Protein AF-A0A973AK93-F1 (afdb_monomer)

Sequence (61 aa):
MYNVDLIRYITDSAGELIGKADVAVPSLACE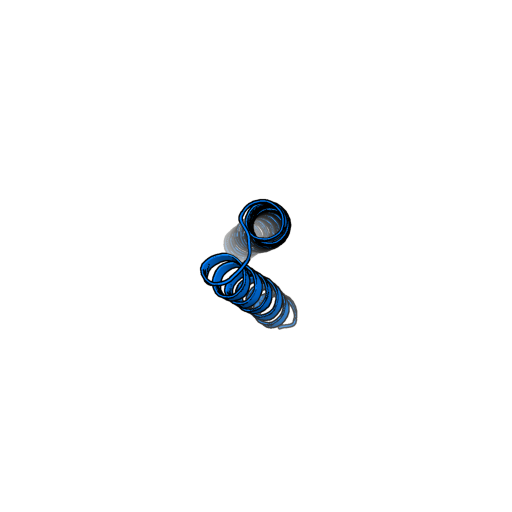FIDEAEELLALAGLLLKGRSKDELLLKEAA

Secondary structure (DSSP, 8-state):
-HHHHHHHHHHHHHHHHHHHHHHS-HHHHHHHHHHHHHHHHHHHHHHHHHHHHHHHHHH--

Radius of gyration: 15.42 Å; Cα contacts (8 Å, |Δi|>4): 36; chains: 1; bounding box: 31×13×46 Å

pLDDT: mean 87.83, std 14.11, range [52.25, 98.62]

Foldseek 3Di:
DPLVVLLVVLLVQLVVLCVVLVPDDVVSSVVSNVSSVVSVVVSVVSVVVVVVVVVVVVVVD

Mean predicted aligned error: 6.06 Å

Solvent-accessible surface area (backbone atoms only — not comparable to full-atom values): 3252 Å² total; per-residue (Å²): 122,71,65,60,61,49,40,48,51,37,49,53,53,22,50,52,28,48,59,51,24,78,77,41,58,72,75,58,16,49,54,28,44,56,55,21,50,53,35,46,52,51,36,52,51,55,52,54,50,48,55,51,54,55,48,56,56,60,76,74,108

Structure (mmCIF, N/CA/C/O backbone):
data_AF-A0A973AK93-F1
#
_entry.id   AF-A0A973AK93-F1
#
loop_
_atom_site.group_PDB
_atom_site.id
_atom_site.type_symbol
_atom_site.label_atom_id
_atom_site.label_alt_id
_atom_site.label_comp_id
_atom_site.label_asym_id
_atom_site.label_entity_id
_atom_site.label_seq_id
_atom_site.pdbx_PDB_ins_code
_atom_site.Cartn_x
_atom_site.Cartn_y
_atom_site.Cartn_z
_atom_site.occupancy
_atom_site.B_iso_or_equiv
_atom_site.auth_seq_id
_atom_site.auth_comp_id
_atom_site.auth_asym_id
_atom_site.auth_atom_id
_atom_site.pdbx_PDB_model_num
ATOM 1 N N . MET A 1 1 ? -18.895 -2.789 10.790 1.00 52.25 1 MET A N 1
ATOM 2 C CA . MET A 1 1 ? -18.511 -3.625 9.629 1.00 52.25 1 MET A CA 1
ATOM 3 C C . MET A 1 1 ? -17.608 -2.886 8.633 1.0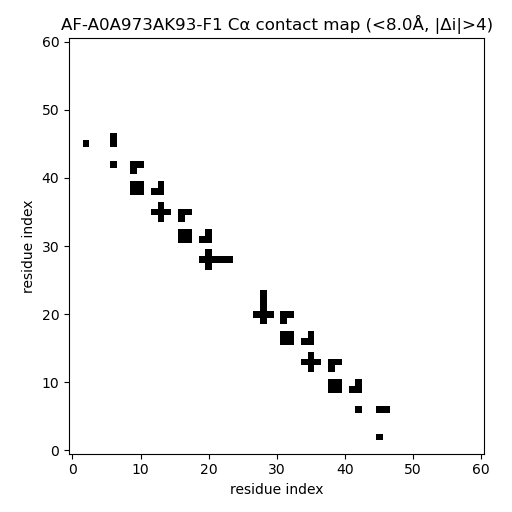0 52.25 1 MET A C 1
ATOM 5 O O . MET A 1 1 ? -16.638 -3.478 8.202 1.00 52.25 1 MET A O 1
ATOM 9 N N . TYR A 1 2 ? -17.821 -1.590 8.370 1.00 58.59 2 TYR A N 1
ATOM 10 C CA . TYR A 1 2 ? -17.108 -0.783 7.355 1.00 58.59 2 TYR A CA 1
ATOM 11 C C . TYR A 1 2 ? -15.566 -0.676 7.423 1.00 58.59 2 TYR A C 1
ATOM 13 O O . TYR A 1 2 ? -14.948 -0.312 6.431 1.00 58.59 2 TYR A O 1
ATOM 21 N N . ASN A 1 3 ? -14.921 -0.963 8.559 1.00 74.81 3 ASN A N 1
ATOM 22 C CA . ASN A 1 3 ? -13.477 -0.719 8.714 1.00 74.81 3 ASN A CA 1
ATOM 23 C C . ASN A 1 3 ? -12.615 -1.821 8.052 1.00 74.81 3 ASN A C 1
ATOM 25 O O . ASN A 1 3 ? -11.563 -1.534 7.497 1.00 74.81 3 ASN A O 1
ATOM 29 N N . VAL A 1 4 ? -13.082 -3.078 8.030 1.00 85.44 4 VAL A N 1
ATOM 30 C CA . VAL A 1 4 ? -12.333 -4.191 7.406 1.00 85.44 4 VAL A CA 1
ATOM 31 C C . VAL A 1 4 ? -12.341 -4.090 5.885 1.00 85.44 4 VAL A C 1
ATOM 33 O O . VAL A 1 4 ? -11.292 -4.244 5.268 1.00 85.44 4 VAL A O 1
ATOM 36 N N . ASP A 1 5 ? -13.498 -3.793 5.292 1.00 90.44 5 ASP A N 1
ATOM 37 C CA . ASP A 1 5 ? -13.626 -3.649 3.838 1.00 90.44 5 ASP A CA 1
ATOM 38 C C . ASP A 1 5 ? -12.786 -2.474 3.322 1.00 90.44 5 ASP A C 1
ATOM 40 O O . ASP A 1 5 ? -12.136 -2.588 2.287 1.00 90.44 5 ASP A O 1
ATOM 44 N N . LEU A 1 6 ? -12.722 -1.377 4.089 1.00 91.56 6 LEU A N 1
ATOM 45 C CA . LEU A 1 6 ? -11.861 -0.237 3.783 1.00 91.56 6 LEU A CA 1
ATOM 46 C C . LEU A 1 6 ? -10.370 -0.599 3.866 1.00 91.56 6 LEU A C 1
ATOM 48 O O . LEU A 1 6 ? -9.624 -0.296 2.940 1.00 91.56 6 LEU A O 1
ATOM 52 N N . ILE A 1 7 ? -9.931 -1.269 4.940 1.00 93.00 7 ILE A N 1
ATOM 53 C CA . ILE A 1 7 ? -8.537 -1.730 5.070 1.00 93.00 7 ILE A CA 1
ATOM 54 C C . ILE A 1 7 ? -8.171 -2.660 3.908 1.00 93.00 7 ILE A C 1
ATOM 56 O O . ILE A 1 7 ? -7.100 -2.521 3.316 1.00 93.00 7 ILE A O 1
ATOM 60 N N . ARG A 1 8 ? -9.068 -3.583 3.549 1.00 94.94 8 ARG A N 1
ATOM 61 C CA . ARG A 1 8 ? -8.869 -4.487 2.417 1.00 94.94 8 ARG A CA 1
ATOM 62 C C . ARG A 1 8 ? -8.736 -3.716 1.106 1.00 94.94 8 ARG A C 1
ATOM 64 O O . ARG A 1 8 ? -7.759 -3.911 0.404 1.00 94.94 8 ARG A O 1
ATOM 71 N N . TYR A 1 9 ? -9.646 -2.788 0.827 1.00 96.25 9 TYR A N 1
ATOM 72 C CA . TYR A 1 9 ? -9.580 -1.956 -0.374 1.00 96.25 9 TYR A CA 1
ATOM 73 C C . TYR A 1 9 ? -8.257 -1.180 -0.484 1.00 96.25 9 TYR A C 1
ATOM 75 O O . TYR A 1 9 ? -7.631 -1.170 -1.543 1.00 96.25 9 TYR A O 1
ATOM 83 N N . ILE A 1 10 ? -7.80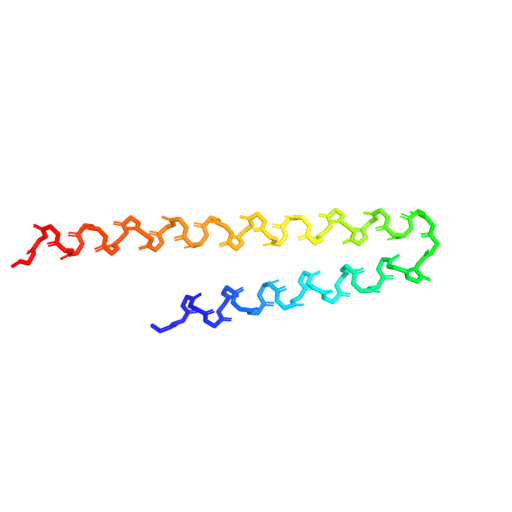8 -0.562 0.613 1.00 96.50 10 ILE A N 1
ATOM 84 C CA . ILE A 1 10 ? -6.545 0.189 0.652 1.00 96.50 10 ILE A CA 1
ATOM 85 C C . ILE A 1 10 ? -5.354 -0.738 0.372 1.00 96.50 10 ILE A C 1
ATOM 87 O O . ILE A 1 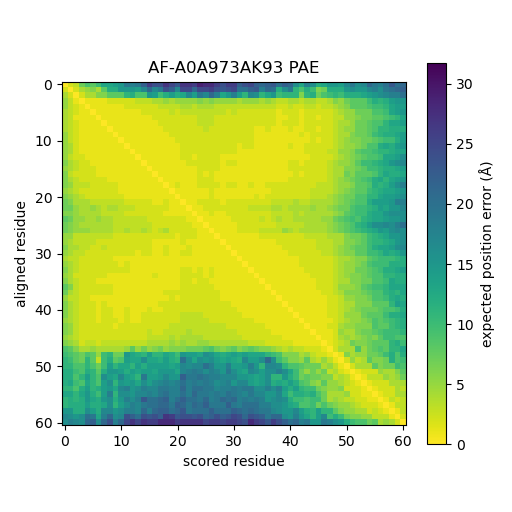10 ? -4.485 -0.403 -0.429 1.00 96.50 10 ILE A O 1
ATOM 91 N N . THR A 1 11 ? -5.318 -1.909 1.014 1.00 97.12 11 THR A N 1
ATOM 92 C CA . THR A 1 11 ? -4.222 -2.877 0.836 1.00 97.12 11 THR A CA 1
ATOM 93 C C . THR A 1 11 ? -4.209 -3.517 -0.555 1.00 97.12 11 THR A C 1
ATOM 95 O O . THR A 1 11 ? -3.131 -3.663 -1.125 1.00 97.12 11 THR A O 1
ATOM 98 N N . ASP A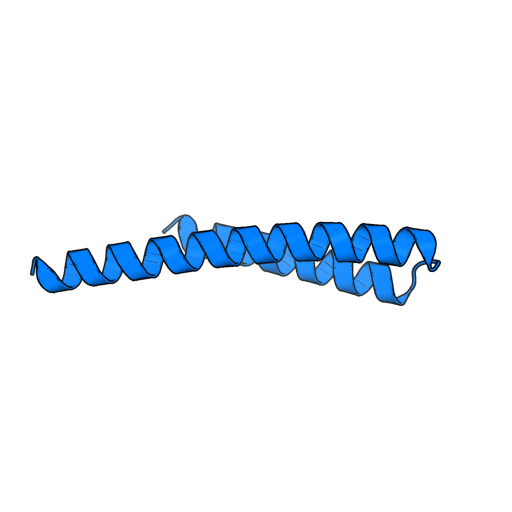 1 12 ? -5.375 -3.813 -1.137 1.00 98.25 12 ASP A N 1
ATOM 99 C CA . ASP A 1 12 ? -5.501 -4.286 -2.522 1.00 98.25 12 ASP A CA 1
ATOM 100 C C . ASP A 1 12 ? -4.991 -3.208 -3.504 1.00 98.25 12 ASP A C 1
ATOM 102 O O . ASP A 1 12 ? -4.183 -3.503 -4.385 1.00 98.25 12 ASP A O 1
ATOM 106 N N . SER A 1 13 ? -5.363 -1.939 -3.287 1.00 98.25 13 SER A N 1
ATOM 107 C CA . SER A 1 13 ? -4.914 -0.803 -4.113 1.00 98.25 13 SER A CA 1
ATOM 108 C C . SER A 1 13 ? -3.393 -0.602 -4.054 1.00 98.25 13 SER A C 1
ATOM 110 O O . SER A 1 13 ? -2.752 -0.379 -5.080 1.00 98.25 13 SER A O 1
ATOM 112 N N . ALA A 1 14 ? -2.793 -0.732 -2.866 1.00 98.38 14 ALA A N 1
ATOM 113 C CA . ALA A 1 14 ? -1.340 -0.681 -2.707 1.00 98.38 14 ALA A CA 1
ATOM 114 C C . ALA A 1 14 ? -0.646 -1.845 -3.437 1.00 98.38 14 ALA A C 1
ATOM 116 O O . ALA A 1 14 ? 0.380 -1.651 -4.088 1.00 98.38 14 ALA A O 1
ATOM 117 N N . GLY A 1 15 ? -1.229 -3.048 -3.384 1.00 98.44 15 GLY A N 1
ATOM 118 C CA . GLY A 1 15 ? -0.741 -4.211 -4.128 1.00 98.44 15 GLY A CA 1
ATOM 119 C C . GLY A 1 15 ? -0.742 -3.994 -5.644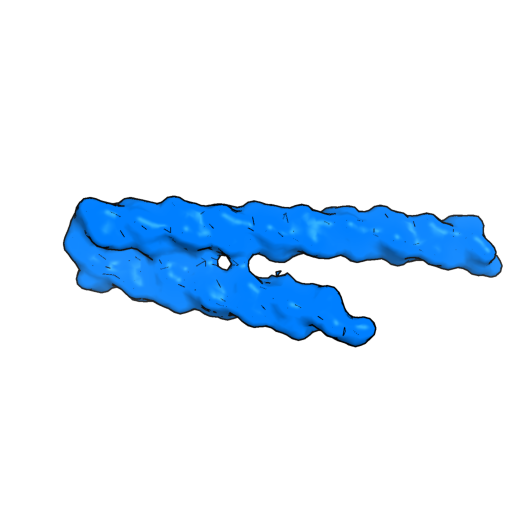 1.00 98.44 15 GLY A C 1
ATOM 120 O O . GLY A 1 15 ? 0.224 -4.356 -6.317 1.00 98.44 15 GLY A O 1
ATOM 121 N N . GLU A 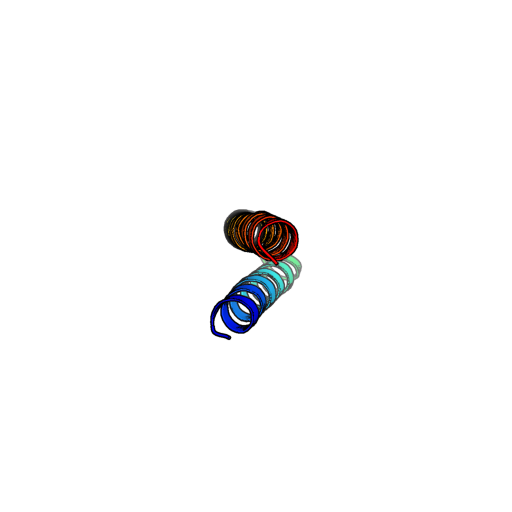1 16 ? -1.782 -3.355 -6.188 1.00 98.56 16 GLU A N 1
ATOM 122 C CA . GLU A 1 16 ? -1.838 -3.000 -7.612 1.00 98.56 16 GLU A CA 1
ATOM 123 C C . GLU A 1 16 ? -0.732 -2.017 -8.019 1.00 98.56 16 GLU A C 1
ATOM 125 O O . GLU A 1 16 ? -0.139 -2.173 -9.087 1.00 98.56 16 GLU A O 1
ATOM 130 N N . LEU A 1 17 ? -0.436 -1.015 -7.184 1.00 98.62 17 LEU A N 1
ATOM 131 C CA . LEU A 1 17 ? 0.645 -0.055 -7.433 1.00 98.62 17 LEU A CA 1
ATOM 132 C C . LEU A 1 17 ? 2.021 -0.729 -7.418 1.00 98.62 17 LEU A C 1
ATOM 134 O O . LEU A 1 17 ? 2.812 -0.513 -8.334 1.00 98.62 17 LEU A O 1
ATOM 138 N N . ILE A 1 18 ? 2.269 -1.624 -6.457 1.00 98.25 18 ILE A N 1
ATOM 139 C CA . ILE A 1 18 ? 3.502 -2.427 -6.410 1.00 98.25 18 ILE A CA 1
ATOM 140 C C . ILE A 1 18 ? 3.637 -3.279 -7.682 1.00 98.25 18 ILE A C 1
ATOM 142 O O . ILE A 1 18 ? 4.708 -3.331 -8.283 1.00 98.25 18 ILE A O 1
ATOM 146 N N . GLY A 1 19 ? 2.545 -3.898 -8.142 1.00 98.00 19 GLY A N 1
ATOM 147 C CA . GLY A 1 19 ? 2.535 -4.647 -9.401 1.00 98.00 19 GLY A CA 1
ATOM 148 C C . GLY A 1 19 ? 2.822 -3.776 -10.631 1.00 98.00 19 GLY A C 1
ATOM 149 O O . GLY A 1 19 ? 3.522 -4.211 -11.542 1.00 98.00 19 GLY A O 1
ATOM 150 N N . LYS A 1 20 ? 2.327 -2.531 -10.662 1.00 98.19 20 LYS A N 1
ATOM 151 C CA . LYS A 1 20 ? 2.646 -1.564 -11.729 1.00 98.19 20 LYS A CA 1
ATOM 152 C C . LYS A 1 20 ? 4.108 -1.119 -11.687 1.00 98.19 20 LYS A C 1
ATOM 154 O O . LYS A 1 20 ? 4.694 -0.922 -12.750 1.00 98.19 20 LYS A O 1
ATOM 159 N N . ALA A 1 21 ? 4.695 -0.979 -10.498 1.00 98.12 21 ALA A N 1
ATOM 160 C CA . ALA A 1 21 ? 6.092 -0.591 -10.328 1.00 98.12 21 ALA A CA 1
ATOM 161 C C . ALA A 1 21 ? 7.068 -1.611 -10.941 1.00 98.12 21 ALA A C 1
ATOM 163 O O . ALA A 1 21 ? 8.066 -1.204 -11.528 1.00 98.12 21 ALA A O 1
ATOM 164 N N . ASP A 1 22 ? 6.747 -2.909 -10.883 1.00 97.31 22 ASP A N 1
ATOM 165 C CA . ASP A 1 22 ? 7.599 -4.000 -11.392 1.00 97.31 22 ASP A CA 1
ATOM 166 C C . ASP A 1 22 ? 7.882 -3.908 -12.905 1.00 97.31 22 ASP A C 1
ATOM 168 O O . ASP A 1 22 ? 8.946 -4.296 -13.384 1.00 97.31 22 ASP A O 1
ATOM 172 N N . VAL A 1 23 ? 6.942 -3.343 -13.671 1.00 97.38 23 VAL A N 1
ATOM 173 C CA . VAL A 1 23 ? 7.054 -3.182 -15.133 1.00 97.38 23 VAL A CA 1
ATOM 174 C C . VAL A 1 23 ? 7.274 -1.731 -15.572 1.00 97.38 23 VAL A C 1
ATOM 176 O O . VAL A 1 23 ? 7.363 -1.453 -16.771 1.00 97.38 23 VAL A O 1
ATOM 179 N N . ALA A 1 24 ? 7.334 -0.792 -14.627 1.00 97.50 24 ALA A N 1
ATOM 180 C CA . ALA A 1 24 ? 7.488 0.627 -14.912 1.00 97.50 24 ALA A CA 1
ATOM 181 C C . ALA A 1 24 ? 8.955 1.013 -15.155 1.00 97.50 24 ALA A C 1
ATOM 183 O O . ALA A 1 24 ? 9.897 0.365 -14.700 1.00 97.50 24 ALA A O 1
ATOM 184 N N . VAL A 1 25 ? 9.162 2.129 -15.862 1.00 98.12 25 VAL A N 1
ATOM 185 C CA . VAL A 1 25 ? 10.484 2.769 -15.913 1.00 98.12 25 VAL A CA 1
ATOM 186 C C . VAL A 1 25 ? 10.868 3.276 -14.516 1.00 98.12 25 VAL A C 1
ATOM 188 O O . VAL A 1 25 ? 9.972 3.675 -13.772 1.00 98.12 25 VAL A O 1
ATOM 191 N N . PRO A 1 26 ? 12.166 3.342 -14.157 1.00 97.00 26 PRO A N 1
ATOM 192 C CA . PRO A 1 26 ? 12.588 3.595 -12.777 1.00 97.00 26 PRO A CA 1
ATOM 193 C C . PRO A 1 26 ? 11.966 4.831 -12.116 1.00 97.00 26 PRO A C 1
ATOM 195 O O . PRO A 1 26 ? 11.580 4.768 -10.958 1.00 97.00 26 PRO A O 1
ATOM 198 N N . SER A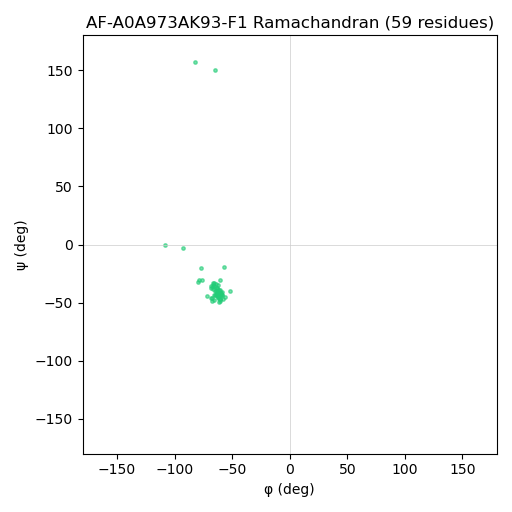 1 27 ? 11.820 5.940 -12.848 1.00 95.62 27 SER A N 1
ATOM 199 C CA . SER A 1 27 ? 11.213 7.162 -12.306 1.00 95.62 27 SER A CA 1
ATOM 200 C C . SER A 1 27 ? 9.750 6.965 -11.901 1.00 95.62 27 SER A C 1
ATOM 202 O O . SER A 1 27 ? 9.348 7.415 -10.838 1.00 95.62 27 SER A O 1
ATOM 204 N N . LEU A 1 28 ? 8.975 6.257 -12.726 1.00 97.25 28 LEU A N 1
ATOM 205 C CA . LEU A 1 28 ? 7.561 5.987 -12.474 1.00 97.25 28 LEU A CA 1
ATOM 206 C C . LEU A 1 28 ? 7.377 4.847 -11.459 1.00 97.25 28 LEU A C 1
ATOM 208 O O . LEU A 1 28 ? 6.424 4.851 -10.690 1.00 97.25 28 LEU A O 1
ATOM 212 N N . ALA A 1 29 ? 8.307 3.888 -11.428 1.00 98.19 29 ALA A N 1
ATOM 213 C CA . ALA A 1 29 ? 8.331 2.839 -10.415 1.00 98.19 29 ALA A CA 1
ATOM 214 C C . ALA A 1 29 ? 8.482 3.430 -9.006 1.00 98.19 29 ALA A C 1
ATOM 216 O O . ALA A 1 29 ? 7.766 3.007 -8.103 1.00 98.19 29 ALA A O 1
ATOM 217 N N . CYS A 1 30 ? 9.354 4.432 -8.830 1.00 98.06 30 CYS A N 1
ATOM 218 C CA . CYS A 1 30 ? 9.473 5.146 -7.558 1.00 98.06 30 CYS A CA 1
ATOM 219 C C . CYS A 1 30 ? 8.156 5.825 -7.161 1.00 98.06 30 CYS A C 1
ATOM 221 O O . CYS A 1 30 ? 7.710 5.632 -6.039 1.00 98.06 30 CYS A O 1
ATOM 223 N N . GLU A 1 31 ? 7.495 6.536 -8.083 1.00 98.25 31 GLU A N 1
ATOM 224 C CA . GLU A 1 31 ? 6.207 7.193 -7.800 1.00 98.25 31 GLU A CA 1
ATOM 225 C C . GLU A 1 31 ? 5.132 6.190 -7.341 1.00 98.25 31 GLU A C 1
ATOM 227 O O . GLU A 1 31 ? 4.426 6.439 -6.366 1.00 98.25 31 GLU A O 1
ATOM 232 N N . PHE A 1 32 ? 5.035 5.025 -7.994 1.00 98.50 32 PHE A N 1
ATOM 233 C CA . PHE A 1 32 ? 4.097 3.977 -7.580 1.00 98.50 32 PHE A CA 1
ATOM 234 C C . PHE A 1 32 ? 4.439 3.356 -6.223 1.00 98.50 32 PHE A C 1
ATOM 236 O O . PHE A 1 32 ? 3.528 3.006 -5.474 1.00 98.50 32 PHE A O 1
ATOM 243 N N . ILE A 1 33 ? 5.727 3.192 -5.909 1.00 98.44 33 ILE A N 1
ATOM 244 C CA . ILE A 1 33 ? 6.160 2.667 -4.610 1.00 98.44 33 ILE A CA 1
ATOM 245 C C . ILE A 1 33 ? 5.833 3.672 -3.503 1.00 98.44 33 ILE A C 1
ATOM 247 O O . ILE A 1 33 ? 5.238 3.269 -2.507 1.00 98.44 33 ILE A O 1
ATOM 251 N N . ASP A 1 34 ? 6.133 4.957 -3.701 1.00 98.31 34 ASP A N 1
ATOM 252 C CA . ASP A 1 34 ? 5.846 6.014 -2.726 1.00 98.31 34 ASP A CA 1
ATOM 253 C C . ASP A 1 34 ? 4.339 6.061 -2.397 1.00 98.31 34 ASP A C 1
ATOM 255 O O . ASP A 1 34 ? 3.942 6.039 -1.230 1.00 98.31 34 ASP A O 1
ATOM 259 N N . GLU A 1 35 ? 3.473 6.023 -3.416 1.00 98.31 35 GLU A N 1
ATOM 260 C CA . GLU A 1 35 ? 2.017 6.018 -3.216 1.00 98.31 35 GLU A CA 1
ATOM 261 C C . GLU A 1 35 ? 1.523 4.724 -2.534 1.00 98.31 35 GLU A C 1
ATOM 263 O O . GLU A 1 35 ? 0.654 4.758 -1.655 1.00 98.31 35 GLU A O 1
ATOM 268 N N . ALA A 1 36 ? 2.102 3.567 -2.874 1.00 98.50 36 ALA A N 1
ATOM 269 C CA . ALA A 1 36 ? 1.777 2.305 -2.212 1.00 98.50 36 ALA A CA 1
ATOM 270 C C . ALA A 1 36 ? 2.158 2.320 -0.721 1.00 98.50 36 ALA A C 1
ATOM 272 O O . ALA A 1 36 ? 1.404 1.812 0.116 1.00 98.50 36 ALA A O 1
ATOM 273 N N . GLU A 1 37 ? 3.300 2.913 -0.370 1.00 98.38 37 GLU A N 1
ATOM 274 C CA . GLU A 1 37 ? 3.743 3.060 1.017 1.00 98.38 37 GLU A CA 1
ATOM 275 C C . GLU A 1 37 ? 2.787 3.940 1.834 1.00 98.38 37 GLU A C 1
ATOM 277 O O . GLU A 1 37 ? 2.423 3.570 2.957 1.00 98.38 37 GLU A O 1
ATOM 282 N N . GLU A 1 38 ? 2.309 5.053 1.270 1.00 98.19 38 GLU A N 1
ATOM 283 C CA . GLU A 1 38 ? 1.324 5.926 1.921 1.00 98.19 38 GLU A CA 1
ATOM 284 C C . GLU A 1 38 ? 0.005 5.193 2.212 1.00 98.19 38 GLU A C 1
ATOM 286 O O . GLU A 1 38 ? -0.536 5.275 3.325 1.00 98.19 38 GLU A O 1
ATOM 291 N N . LEU A 1 39 ? -0.492 4.413 1.248 1.00 97.94 39 LEU A N 1
ATOM 292 C CA . LEU A 1 39 ? -1.690 3.590 1.423 1.00 97.94 39 LEU A CA 1
ATOM 293 C C . LEU A 1 39 ? -1.496 2.539 2.526 1.00 97.94 39 LEU A C 1
ATOM 295 O O . LEU A 1 39 ? -2.354 2.379 3.401 1.00 97.94 39 LEU A O 1
ATOM 299 N N . LEU A 1 40 ? -0.357 1.843 2.542 1.00 96.75 40 LEU A N 1
ATOM 300 C CA . LEU A 1 40 ? -0.061 0.847 3.575 1.00 96.75 40 LEU A CA 1
ATOM 301 C C . LEU A 1 40 ? 0.089 1.481 4.964 1.00 96.75 40 LEU A C 1
ATOM 303 O O . LEU A 1 40 ? -0.370 0.904 5.958 1.00 96.75 40 LEU A O 1
ATOM 307 N N . ALA A 1 41 ? 0.659 2.684 5.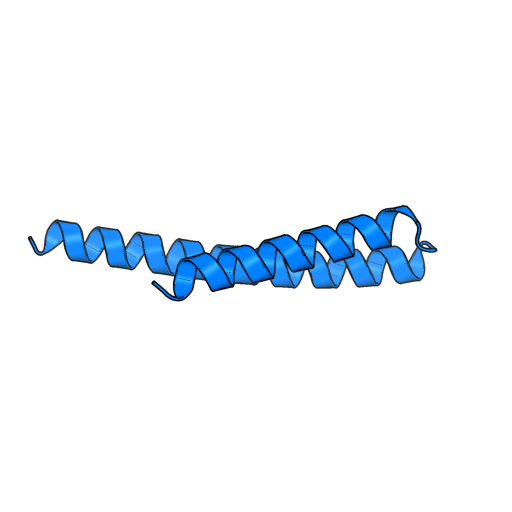053 1.00 96.25 41 ALA A N 1
ATOM 308 C CA . ALA A 1 41 ? 0.726 3.439 6.298 1.00 96.25 41 ALA A CA 1
ATOM 309 C C . ALA A 1 41 ? -0.680 3.777 6.824 1.00 96.25 41 ALA A C 1
ATOM 311 O O . ALA A 1 41 ? -0.967 3.558 8.009 1.00 96.25 41 ALA A O 1
ATOM 312 N N . LEU A 1 42 ? -1.585 4.229 5.948 1.00 94.12 42 LEU A N 1
ATOM 313 C CA . LEU A 1 42 ? -2.984 4.497 6.288 1.00 94.12 42 LEU A CA 1
ATOM 314 C C . LEU A 1 42 ? -3.696 3.230 6.792 1.00 94.12 42 LEU A C 1
ATOM 316 O O . LEU A 1 42 ? -4.335 3.255 7.848 1.00 94.12 42 LEU A O 1
ATOM 320 N N . ALA A 1 43 ? -3.540 2.103 6.092 1.00 92.69 43 ALA A N 1
ATOM 321 C CA . ALA A 1 43 ? -4.097 0.817 6.512 1.00 92.69 43 ALA A CA 1
ATOM 322 C C . ALA A 1 43 ? -3.572 0.390 7.897 1.00 92.69 43 ALA A C 1
ATOM 324 O O . ALA A 1 43 ? -4.341 -0.062 8.751 1.00 92.69 43 ALA A O 1
ATOM 325 N N . GLY A 1 44 ? -2.278 0.597 8.160 1.00 92.00 44 GLY A N 1
ATOM 326 C CA . GLY A 1 44 ? -1.660 0.336 9.460 1.00 92.00 44 GLY A CA 1
ATOM 327 C C . GLY A 1 44 ? -2.246 1.184 10.594 1.00 92.00 44 GLY A C 1
ATOM 328 O O . GLY A 1 44 ? -2.460 0.677 11.700 1.00 92.00 44 GLY A O 1
ATOM 329 N N . LEU A 1 45 ? -2.549 2.460 10.336 1.00 91.00 45 LEU A N 1
ATOM 330 C CA . LEU A 1 45 ? -3.210 3.342 11.306 1.00 91.00 45 LEU A CA 1
ATOM 331 C C . LEU A 1 45 ? -4.637 2.879 11.617 1.00 91.00 45 LEU A C 1
ATOM 333 O O . LEU A 1 45 ? -5.013 2.813 12.790 1.00 91.00 45 LEU A O 1
ATOM 337 N N . LEU A 1 46 ? -5.405 2.498 10.595 1.00 88.81 46 LEU A N 1
ATOM 338 C CA . LEU A 1 46 ? -6.769 1.988 10.757 1.00 88.81 46 LEU A CA 1
ATOM 339 C C . LEU A 1 46 ? -6.799 0.682 11.569 1.00 88.81 46 LEU A C 1
ATOM 341 O O . LEU A 1 46 ? -7.635 0.526 12.464 1.00 88.81 46 LEU A O 1
ATOM 345 N N . LEU A 1 47 ? -5.843 -0.222 11.331 1.00 86.19 47 LEU A N 1
ATOM 346 C CA . LEU A 1 47 ? -5.684 -1.459 12.105 1.00 86.19 47 LEU A CA 1
ATOM 347 C C . LEU A 1 47 ? -5.322 -1.192 13.574 1.00 86.19 47 LEU A C 1
ATOM 349 O O . LEU A 1 47 ? -5.899 -1.812 14.469 1.00 86.19 47 LEU A O 1
ATOM 353 N N . LYS A 1 48 ? -4.405 -0.252 13.843 1.00 83.88 48 LYS A N 1
ATOM 354 C CA . LYS A 1 48 ? -4.038 0.147 15.216 1.00 83.88 48 LYS A CA 1
ATOM 355 C C . LYS A 1 48 ? -5.180 0.845 15.956 1.00 83.88 48 LYS A C 1
ATOM 357 O O . LYS A 1 48 ? -5.297 0.688 17.167 1.00 83.88 48 LYS A O 1
ATOM 362 N N . GLY A 1 49 ? -5.999 1.631 15.256 1.00 75.81 49 GLY A N 1
ATOM 363 C CA . GLY A 1 49 ? -7.210 2.222 15.830 1.00 75.81 49 GLY A CA 1
ATOM 364 C C . GLY A 1 49 ? -8.171 1.137 16.311 1.00 75.81 49 GLY A C 1
ATOM 365 O O . GLY A 1 49 ? -8.563 1.123 17.474 1.00 75.81 49 GLY A O 1
ATOM 366 N N . ARG A 1 50 ? -8.434 0.141 15.455 1.00 69.75 50 ARG A N 1
ATOM 367 C CA . ARG A 1 50 ? -9.286 -1.001 15.810 1.00 69.75 50 ARG A CA 1
ATOM 368 C C . ARG A 1 50 ? -8.776 -1.813 16.995 1.00 69.75 50 ARG A C 1
ATOM 370 O O . ARG A 1 50 ? -9.586 -2.216 17.822 1.00 69.75 50 ARG A O 1
ATOM 377 N N . SER A 1 51 ? -7.470 -2.077 17.085 1.00 70.38 51 SER A N 1
ATOM 378 C CA . SER A 1 51 ? -6.935 -2.876 18.194 1.00 70.38 51 SER A CA 1
ATOM 379 C C . SER A 1 51 ? -7.118 -2.187 19.548 1.00 70.38 51 SER A C 1
ATOM 381 O O . SER A 1 51 ? -7.381 -2.869 20.535 1.00 70.38 51 SER A O 1
ATOM 383 N N . LYS A 1 52 ? -7.037 -0.850 19.595 1.00 67.81 52 LYS A N 1
ATOM 384 C CA . LYS A 1 52 ? -7.323 -0.063 20.805 1.00 67.81 52 LYS A CA 1
ATOM 385 C C . LYS A 1 52 ? -8.802 -0.115 21.181 1.00 67.81 52 LYS A C 1
ATOM 387 O O . LYS A 1 52 ? -9.110 -0.366 22.341 1.00 67.81 52 LYS A O 1
ATOM 392 N N . ASP A 1 53 ? -9.696 0.062 20.213 1.00 67.19 53 ASP A N 1
ATOM 393 C CA . ASP A 1 53 ? -11.142 0.032 20.457 1.00 67.19 53 ASP A CA 1
ATOM 394 C C . ASP A 1 53 ? -11.614 -1.357 20.923 1.00 67.19 53 ASP A C 1
ATOM 396 O O . ASP A 1 53 ? -12.417 -1.468 21.847 1.00 67.19 53 ASP A O 1
ATOM 400 N N . GLU A 1 54 ? -11.078 -2.433 20.337 1.00 66.75 54 GLU A N 1
ATOM 401 C CA . GLU A 1 54 ? -11.377 -3.809 20.757 1.00 66.75 54 GLU A CA 1
ATOM 402 C C . GLU A 1 54 ? -10.848 -4.137 22.159 1.00 66.75 54 GLU A C 1
ATOM 404 O O . GLU A 1 54 ? -11.481 -4.911 22.876 1.00 66.75 54 GLU A O 1
ATOM 409 N N . LEU A 1 55 ? -9.709 -3.566 22.561 1.00 61.75 55 LEU A N 1
ATOM 410 C CA . LEU A 1 55 ? -9.180 -3.697 23.922 1.00 61.75 55 LEU A CA 1
ATOM 411 C C . LEU A 1 55 ? -10.078 -2.982 24.937 1.00 61.75 55 LEU A C 1
ATOM 413 O O . LEU A 1 55 ? -10.495 -3.601 25.911 1.00 61.75 55 LEU A O 1
ATOM 417 N N . LEU A 1 56 ? -10.452 -1.728 24.665 1.00 67.44 56 LEU A N 1
ATOM 418 C CA . LEU A 1 56 ? -11.338 -0.949 25.537 1.00 67.44 56 LEU A CA 1
ATOM 419 C C . LEU A 1 56 ? -12.718 -1.604 25.697 1.00 67.44 56 LEU A C 1
ATOM 421 O O . LEU A 1 56 ? -13.265 -1.637 26.796 1.00 67.44 56 LEU A O 1
ATOM 425 N N . LEU A 1 57 ? -13.273 -2.170 24.620 1.00 65.81 57 LEU A N 1
ATOM 426 C CA . LEU A 1 57 ? -14.542 -2.903 24.669 1.00 65.81 57 LEU A CA 1
ATOM 427 C C . LEU A 1 57 ? -14.454 -4.195 25.495 1.00 65.81 57 LEU A C 1
ATOM 429 O O . LEU A 1 57 ? -15.437 -4.565 26.130 1.00 65.81 57 LEU A O 1
ATOM 433 N N . LYS A 1 58 ? -13.304 -4.880 25.494 1.00 63.44 58 LYS A N 1
ATOM 434 C CA . LYS A 1 58 ? -13.082 -6.091 26.302 1.00 63.44 58 LYS A CA 1
ATOM 435 C C . LYS A 1 58 ? -12.851 -5.791 27.780 1.00 63.44 58 LYS A C 1
ATOM 437 O O . LYS A 1 58 ? -13.184 -6.628 28.604 1.00 63.44 58 LYS A O 1
ATOM 442 N N . GLU A 1 59 ? -12.278 -4.638 28.114 1.00 66.12 59 GLU A N 1
ATOM 443 C CA . GLU A 1 59 ? -12.089 -4.210 29.508 1.00 66.12 59 GLU A CA 1
ATOM 444 C C . GLU A 1 59 ? -13.384 -3.676 30.147 1.00 66.12 59 GLU A C 1
ATOM 446 O O . GLU A 1 59 ? -13.498 -3.643 31.370 1.00 66.12 59 GLU A O 1
ATOM 451 N N . ALA A 1 60 ? -14.363 -3.265 29.334 1.00 61.34 60 ALA A N 1
ATOM 452 C CA . ALA A 1 60 ? -15.646 -2.723 29.785 1.00 61.34 60 ALA A CA 1
ATOM 453 C C . ALA A 1 60 ? -16.782 -3.765 29.931 1.00 61.34 60 ALA A C 1
ATOM 455 O O . ALA A 1 60 ? -17.886 -3.382 30.327 1.00 61.34 60 ALA A O 1
ATOM 456 N N . ALA A 1 61 ? -16.542 -5.039 29.594 1.00 57.16 61 ALA A N 1
ATOM 457 C CA . ALA A 1 61 ? -17.516 -6.141 29.611 1.00 57.16 61 ALA A CA 1
ATOM 458 C C . ALA A 1 61 ? -17.172 -7.191 30.677 1.00 57.16 61 ALA A C 1
ATOM 460 O O . ALA A 1 61 ? -18.127 -7.746 31.268 1.00 57.16 61 ALA A O 1
#

Nearest PDB structures (foldseek):
  7o3x-assembly1_D  TM=8.616E-01  e=3.481E+00  Synechocystis sp. PCC 6803 substr. Kazusa
  7o3x-assembly1_E  TM=8.926E-01  e=5.163E+00  Synechocystis sp. PCC 6803 substr. Kazusa
  8dgs-assembly1_D  TM=9.443E-01  e=6.288E+00  Spodoptera exigua
  8q0e-assembly1_A  TM=8.993E-01  e=7.171E+00  Trypanosoma brucei brucei